Protein AF-A0A2C9CD76-F1 (afdb_monomer)

InterPro domains:
  IPR002686 Transposase IS200-like [PF01797] (1-68)
  IPR002686 Transposase IS200-like [SM01321] (1-68)
  IPR036515 Transposase IS200-like superfamily [G3DSA:3.30.70.1290] (1-81)
  IPR036515 Transposase IS200-like superfamily [SSF143422] (1-74)

Mean predicted aligned error: 4.5 Å

Foldseek 3Di:
DVLDADDDDDAPDPCRVVCVVVVVLVVVQVVVCVVVVHDDHSHPDRDDDDDDDDPVVVVVVLVVRQCVCCVVVVDVDGPDPPD

Sequence (83 aa):
MTNHIHILVTPEQEESLARGIGGTNLVYTQYINRKYKRSGRLWQSRFYSTIIEKMPYLWTVIRYIERNPVKDGLVKKAEPTCL

Structure (mmCIF, N/CA/C/O backbone):
data_AF-A0A2C9CD76-F1
#
_entry.id   AF-A0A2C9CD76-F1
#
loop_
_atom_site.group_PDB
_atom_site.id
_atom_site.type_symbol
_atom_site.label_atom_id
_atom_site.label_alt_id
_atom_site.label_comp_id
_atom_site.label_asym_id
_atom_site.label_entity_id
_atom_site.label_seq_id
_atom_site.pdbx_PDB_ins_code
_atom_site.Cartn_x
_atom_site.Cartn_y
_atom_site.Cartn_z
_atom_site.occupancy
_atom_site.B_iso_or_equiv
_atom_site.auth_seq_id
_atom_site.auth_comp_id
_atom_site.auth_asym_id
_atom_site.auth_atom_id
_atom_site.pdbx_PDB_model_num
ATOM 1 N N . MET A 1 1 ? -6.599 -8.158 -4.241 1.00 82.94 1 MET A N 1
ATOM 2 C CA . MET A 1 1 ? -7.163 -6.790 -4.237 1.00 82.94 1 MET A CA 1
ATOM 3 C C . MET A 1 1 ? -8.227 -6.530 -3.168 1.00 82.94 1 MET A C 1
ATOM 5 O O . MET A 1 1 ? -8.293 -5.407 -2.691 1.00 82.94 1 MET A O 1
ATOM 9 N N . THR A 1 2 ? -9.054 -7.495 -2.742 1.00 84.88 2 THR A N 1
ATOM 10 C CA . THR A 1 2 ? -10.066 -7.245 -1.678 1.00 84.88 2 THR A CA 1
ATOM 11 C C . THR A 1 2 ? -9.490 -7.199 -0.260 1.00 84.88 2 THR A C 1
ATOM 13 O O . THR A 1 2 ? -10.120 -6.665 0.648 1.00 84.88 2 THR A O 1
ATOM 16 N N . ASN A 1 3 ? -8.294 -7.760 -0.066 1.00 89.06 3 ASN A N 1
ATOM 17 C CA . ASN A 1 3 ? -7.627 -7.902 1.231 1.00 89.06 3 ASN A CA 1
ATOM 18 C C . ASN A 1 3 ? -6.183 -7.358 1.252 1.00 89.06 3 ASN A C 1
ATOM 20 O O . ASN A 1 3 ? -5.504 -7.472 2.268 1.00 89.06 3 ASN A O 1
ATOM 24 N N . HIS A 1 4 ? -5.704 -6.794 0.140 1.00 90.94 4 HIS A N 1
ATOM 25 C CA . HIS A 1 4 ? -4.373 -6.203 0.006 1.00 90.94 4 HIS A CA 1
ATOM 26 C C . HIS A 1 4 ? -4.351 -5.189 -1.142 1.00 90.94 4 HIS A C 1
ATOM 28 O O . HIS A 1 4 ? -5.185 -5.253 -2.049 1.00 90.94 4 HIS A O 1
ATOM 34 N N . ILE A 1 5 ? -3.361 -4.299 -1.116 1.00 91.69 5 ILE A N 1
ATOM 35 C CA . ILE A 1 5 ? -3.131 -3.262 -2.125 1.00 91.69 5 ILE A CA 1
ATOM 36 C C . ILE A 1 5 ? -1.751 -3.443 -2.764 1.00 91.69 5 ILE A C 1
ATOM 38 O O . ILE A 1 5 ? -0.823 -3.907 -2.103 1.00 91.69 5 ILE A O 1
ATOM 42 N N . HIS A 1 6 ? -1.622 -3.059 -4.034 1.00 93.00 6 HIS A N 1
ATOM 43 C CA . HIS A 1 6 ? -0.343 -2.946 -4.742 1.00 93.00 6 HIS A CA 1
ATOM 44 C C . HIS A 1 6 ? -0.118 -1.480 -5.095 1.00 93.00 6 HIS A C 1
ATOM 46 O O . HIS A 1 6 ? -1.052 -0.820 -5.544 1.00 93.00 6 HIS A O 1
ATOM 52 N N . ILE A 1 7 ? 1.095 -0.972 -4.885 1.00 92.81 7 ILE A N 1
ATOM 53 C CA . ILE A 1 7 ? 1.441 0.427 -5.156 1.00 92.81 7 ILE A CA 1
ATOM 54 C C . ILE A 1 7 ? 2.782 0.463 -5.890 1.00 92.81 7 ILE A C 1
ATOM 56 O O . ILE A 1 7 ? 3.725 -0.217 -5.487 1.00 92.81 7 ILE A O 1
ATOM 60 N N . LEU A 1 8 ? 2.858 1.265 -6.950 1.00 93.81 8 LEU A N 1
ATOM 61 C CA . LEU A 1 8 ? 4.088 1.598 -7.658 1.00 93.81 8 LEU A CA 1
ATOM 62 C C . LEU A 1 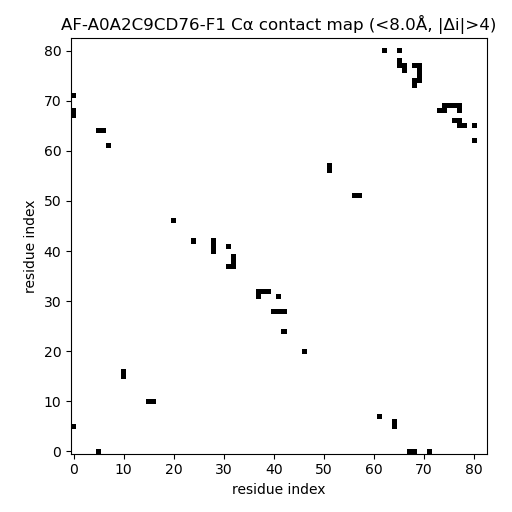8 ? 4.439 3.052 -7.343 1.00 93.81 8 LEU A C 1
ATOM 64 O O . LEU A 1 8 ? 3.649 3.947 -7.630 1.00 93.81 8 LEU A O 1
ATOM 68 N N . VAL A 1 9 ? 5.596 3.281 -6.725 1.00 93.44 9 VAL A N 1
ATOM 69 C CA . VAL A 1 9 ? 6.035 4.614 -6.288 1.00 93.44 9 VAL A CA 1
ATOM 70 C C . VAL A 1 9 ? 7.535 4.782 -6.477 1.00 93.44 9 VAL A C 1
ATOM 72 O O . VAL A 1 9 ? 8.285 3.809 -6.406 1.00 93.44 9 VAL A O 1
ATOM 75 N N . THR A 1 10 ? 7.960 6.032 -6.631 1.00 94.06 10 THR A N 1
ATOM 76 C CA . THR A 1 10 ? 9.363 6.438 -6.528 1.00 94.06 10 THR A CA 1
ATOM 77 C C . THR A 1 10 ? 9.542 7.157 -5.190 1.00 94.06 10 THR A C 1
ATOM 79 O O . THR A 1 10 ? 8.981 8.240 -5.024 1.00 94.06 10 THR A O 1
ATOM 82 N N . PRO A 1 11 ? 10.245 6.573 -4.203 1.00 93.88 11 PRO A N 1
ATOM 83 C CA . PRO A 1 11 ? 10.501 7.258 -2.943 1.00 93.88 11 PRO A CA 1
ATOM 84 C C . PRO A 1 11 ? 11.469 8.430 -3.156 1.00 93.88 11 PRO A C 1
ATOM 86 O O . PRO A 1 11 ? 12.442 8.307 -3.892 1.00 93.88 11 PRO A O 1
ATOM 89 N N . GLU A 1 12 ? 11.212 9.556 -2.489 1.00 95.25 12 GLU A N 1
ATOM 90 C CA . GLU A 1 12 ? 12.085 10.740 -2.566 1.00 95.25 12 GLU A CA 1
ATOM 91 C C . GLU A 1 12 ? 13.409 10.554 -1.809 1.00 95.25 12 GLU A C 1
ATOM 93 O O . GLU A 1 12 ? 14.437 11.087 -2.213 1.00 95.25 12 GLU A O 1
ATOM 98 N N . GLN A 1 13 ? 13.376 9.816 -0.695 1.00 96.44 13 GLN A N 1
ATOM 99 C CA . GLN A 1 13 ? 14.515 9.528 0.180 1.00 96.44 13 GLN A CA 1
ATOM 100 C C . GLN A 1 13 ? 14.466 8.059 0.616 1.00 96.44 13 GLN A C 1
ATOM 102 O O . GLN A 1 13 ? 13.418 7.412 0.514 1.00 9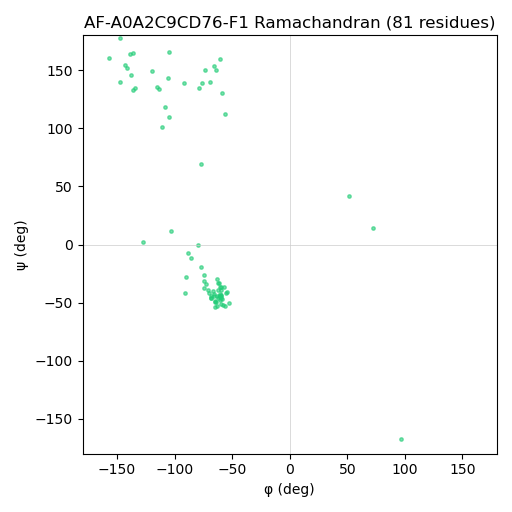6.44 13 GLN A O 1
ATOM 107 N N . GLU A 1 14 ? 15.578 7.543 1.138 1.00 93.19 14 GLU A N 1
ATOM 108 C CA . GLU A 1 14 ? 15.728 6.136 1.534 1.00 93.19 14 GLU A CA 1
ATOM 109 C C . GLU A 1 14 ? 14.642 5.687 2.531 1.00 93.19 14 GLU A C 1
ATOM 111 O O . GLU A 1 14 ? 14.023 4.632 2.364 1.00 93.19 14 GLU A O 1
ATOM 116 N N . GLU A 1 15 ? 14.300 6.527 3.511 1.00 95.50 15 GLU A N 1
ATOM 117 C CA . GLU A 1 15 ? 13.298 6.207 4.531 1.00 95.50 15 GLU A CA 1
ATOM 118 C C . GLU A 1 15 ? 11.859 6.569 4.130 1.00 95.50 15 GLU A C 1
ATOM 120 O O . GLU A 1 15 ? 10.912 6.212 4.848 1.00 95.50 15 GLU A O 1
ATOM 125 N N . SER A 1 16 ? 11.657 7.264 3.003 1.00 95.94 16 SER A N 1
ATOM 126 C CA . SER A 1 16 ? 10.342 7.790 2.609 1.00 95.94 16 SER A CA 1
ATOM 127 C C . SER A 1 16 ? 9.303 6.685 2.455 1.00 95.94 16 SER A C 1
ATOM 129 O O . SER A 1 16 ? 8.162 6.850 2.890 1.00 95.94 16 SER A O 1
ATOM 131 N N . LEU A 1 17 ? 9.692 5.529 1.907 1.00 94.56 17 LEU A N 1
ATOM 132 C CA . LEU A 1 17 ? 8.772 4.408 1.713 1.00 94.56 17 LEU A CA 1
ATOM 133 C C . LEU A 1 17 ? 8.269 3.852 3.053 1.00 94.56 17 LEU A C 1
ATOM 135 O O . LEU A 1 17 ? 7.063 3.704 3.264 1.00 94.56 17 LEU A O 1
ATOM 139 N N . ALA A 1 18 ? 9.191 3.583 3.981 1.00 94.31 18 ALA A N 1
ATOM 140 C CA . ALA A 1 18 ? 8.863 3.010 5.280 1.00 94.31 18 ALA A CA 1
ATOM 141 C C . ALA A 1 18 ? 8.016 3.967 6.128 1.00 94.31 18 ALA A C 1
ATOM 143 O O . ALA A 1 18 ? 7.023 3.548 6.733 1.00 94.31 18 ALA A O 1
ATOM 144 N N . ARG A 1 19 ? 8.372 5.257 6.134 1.00 95.81 19 ARG A N 1
ATOM 145 C CA . ARG A 1 19 ? 7.633 6.295 6.864 1.00 95.81 19 ARG A CA 1
ATOM 146 C C . ARG A 1 19 ? 6.260 6.551 6.249 1.00 95.81 19 ARG A C 1
ATOM 148 O O . ARG A 1 19 ? 5.273 6.587 6.983 1.00 95.81 19 ARG A O 1
ATOM 155 N N . GLY A 1 20 ? 6.187 6.677 4.925 1.00 95.44 20 GLY A N 1
ATOM 156 C CA . GLY A 1 20 ? 4.948 6.943 4.197 1.00 95.44 20 GLY A CA 1
ATOM 157 C C . GLY A 1 20 ? 3.926 5.820 4.357 1.00 95.44 20 GLY A C 1
ATOM 158 O O . GLY A 1 20 ? 2.799 6.065 4.797 1.00 95.44 20 GLY A O 1
ATOM 159 N N . ILE A 1 21 ? 4.323 4.572 4.083 1.00 95.25 21 ILE A N 1
ATOM 160 C CA . ILE A 1 21 ? 3.421 3.418 4.219 1.00 95.25 21 ILE A CA 1
ATOM 161 C C . ILE A 1 21 ? 3.084 3.164 5.691 1.00 95.25 21 ILE A C 1
ATOM 163 O O . ILE A 1 21 ? 1.919 2.952 6.028 1.00 95.25 21 ILE A O 1
ATOM 167 N N . GLY A 1 22 ? 4.075 3.215 6.588 1.00 95.12 22 GLY A N 1
ATOM 168 C CA . GLY A 1 22 ? 3.866 2.984 8.019 1.00 95.12 22 GLY A CA 1
ATOM 169 C C . GLY A 1 22 ? 2.889 3.984 8.644 1.00 95.12 22 GLY A C 1
ATOM 170 O O . GLY A 1 22 ? 1.940 3.580 9.321 1.00 95.12 22 GLY A O 1
ATOM 171 N N . GLY A 1 23 ? 3.077 5.278 8.368 1.00 96.00 23 GLY A N 1
ATOM 172 C CA . GLY A 1 23 ? 2.185 6.341 8.830 1.00 96.00 23 GLY A CA 1
ATOM 173 C C . GLY A 1 23 ? 0.770 6.203 8.266 1.00 96.00 23 GLY A C 1
ATOM 174 O 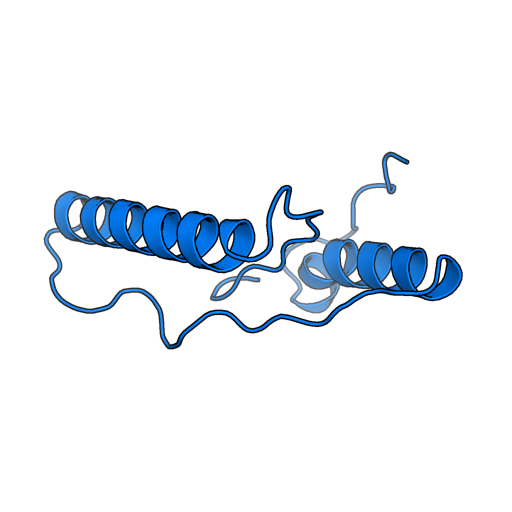O . GLY A 1 23 ? -0.200 6.234 9.025 1.00 96.00 23 GLY A O 1
ATOM 175 N N . THR A 1 24 ? 0.647 5.954 6.959 1.00 96.06 24 THR A N 1
ATOM 176 C CA . THR A 1 24 ? -0.653 5.742 6.296 1.00 96.06 24 THR A CA 1
ATOM 177 C C . THR A 1 24 ? -1.399 4.555 6.903 1.00 96.06 24 THR A C 1
ATOM 179 O O . THR A 1 24 ? -2.571 4.669 7.270 1.00 96.06 24 THR A O 1
ATOM 182 N N . ASN A 1 25 ? -0.711 3.428 7.098 1.00 96.00 25 ASN A N 1
ATOM 183 C CA . ASN A 1 25 ? -1.292 2.226 7.686 1.00 96.00 25 ASN A CA 1
ATOM 184 C C . ASN A 1 25 ? -1.771 2.455 9.123 1.00 96.00 25 ASN A C 1
ATOM 186 O O . ASN A 1 25 ? -2.833 1.941 9.496 1.00 96.00 25 ASN A O 1
ATOM 190 N N . LEU A 1 26 ? -1.019 3.223 9.919 1.00 96.38 26 LEU A N 1
ATOM 191 C CA . LEU A 1 26 ? -1.388 3.584 11.287 1.00 96.38 26 LEU A CA 1
ATOM 192 C C . LEU A 1 26 ? -2.652 4.448 11.311 1.00 96.38 26 LEU A C 1
ATOM 194 O O . LEU A 1 26 ? -3.621 4.088 11.985 1.00 96.38 26 LEU A O 1
ATOM 198 N N . VAL A 1 27 ? -2.660 5.548 10.555 1.00 97.75 27 VAL A N 1
ATOM 199 C CA . VAL A 1 27 ? -3.802 6.473 10.488 1.00 97.75 27 VAL A CA 1
ATOM 200 C C . VAL A 1 27 ? -5.050 5.744 9.989 1.00 97.75 27 VAL A C 1
ATOM 202 O O . VAL A 1 27 ? -6.121 5.869 10.588 1.00 97.75 27 VAL A O 1
ATOM 205 N N . TYR A 1 28 ? -4.917 4.903 8.961 1.00 97.06 28 TYR A N 1
ATOM 206 C CA . TYR A 1 28 ? -6.042 4.133 8.434 1.00 97.06 28 TYR A CA 1
ATOM 207 C C . TYR A 1 28 ? -6.561 3.086 9.429 1.00 97.06 28 TYR A C 1
ATOM 209 O O . TYR A 1 28 ? -7.772 2.947 9.606 1.00 97.06 28 TYR A O 1
ATOM 217 N N . THR A 1 29 ? -5.670 2.399 10.153 1.00 97.44 29 THR A N 1
ATOM 218 C CA . THR A 1 29 ? -6.067 1.468 11.225 1.00 97.44 29 THR A CA 1
ATOM 219 C C . THR A 1 29 ? -6.867 2.189 12.307 1.00 97.44 29 THR A C 1
ATOM 221 O O . THR A 1 29 ? -7.922 1.707 12.719 1.00 97.44 29 THR A O 1
ATOM 224 N N . GLN A 1 30 ? -6.403 3.364 12.746 1.00 98.12 30 GLN A N 1
ATOM 225 C CA . GLN A 1 30 ? -7.115 4.178 13.733 1.00 98.12 30 GLN A CA 1
ATOM 226 C C . GLN A 1 30 ? -8.489 4.616 13.219 1.00 98.12 30 GLN A C 1
ATOM 228 O O . GLN A 1 30 ? -9.472 4.510 13.953 1.00 98.12 30 GLN A O 1
ATOM 233 N N . TYR A 1 31 ? -8.572 5.065 11.964 1.00 98.31 31 TYR A N 1
ATOM 234 C CA . TYR A 1 31 ? -9.832 5.445 11.327 1.00 98.31 31 TYR A CA 1
ATOM 235 C C . TYR A 1 31 ? -10.837 4.287 11.308 1.00 98.31 31 TYR A C 1
ATOM 237 O O . TYR A 1 31 ? -11.959 4.447 11.786 1.00 98.31 31 TYR A O 1
ATOM 245 N N . ILE A 1 32 ? -10.435 3.112 10.816 1.00 98.12 32 ILE A N 1
ATOM 246 C CA . ILE A 1 32 ? -11.302 1.929 10.728 1.00 98.12 32 ILE A CA 1
ATOM 247 C C . ILE A 1 32 ? -11.741 1.464 12.119 1.00 98.12 32 ILE A C 1
ATOM 249 O O . ILE A 1 32 ? -12.928 1.219 12.338 1.00 98.12 32 ILE A O 1
ATOM 253 N N . ASN A 1 33 ? -10.818 1.407 13.080 1.00 98.44 33 ASN A N 1
ATOM 254 C CA . ASN A 1 33 ? -11.136 1.022 14.453 1.00 98.44 33 ASN A CA 1
ATOM 255 C C . ASN A 1 33 ? -12.153 1.979 15.092 1.00 98.44 33 ASN A C 1
ATOM 257 O O . ASN A 1 33 ? -13.141 1.522 15.665 1.00 98.44 33 ASN A O 1
ATOM 261 N N . ARG A 1 34 ? -11.985 3.297 14.920 1.00 98.31 34 ARG A N 1
ATOM 262 C CA . ARG A 1 34 ? -12.953 4.295 15.406 1.00 98.31 34 ARG A CA 1
ATOM 263 C C . ARG A 1 34 ? -14.303 4.174 14.699 1.00 98.31 34 ARG A C 1
ATOM 265 O O . ARG A 1 34 ? -15.331 4.113 15.367 1.00 98.31 34 ARG A O 1
ATOM 272 N N . LYS A 1 35 ? -14.304 4.103 13.365 1.00 98.44 35 LYS A N 1
ATOM 273 C CA . LYS A 1 35 ? -15.524 4.065 12.542 1.00 98.44 35 LYS A CA 1
ATOM 274 C C . LYS A 1 35 ? -16.398 2.854 12.849 1.00 98.44 35 LYS A C 1
ATOM 276 O O . LYS A 1 35 ? -17.613 2.989 12.942 1.00 98.44 35 LYS A O 1
ATOM 281 N N . TYR A 1 36 ? -15.786 1.687 13.017 1.00 98.19 36 TYR A N 1
ATOM 282 C CA . TYR A 1 36 ? -16.509 0.430 13.214 1.00 98.19 36 TYR A CA 1
ATOM 283 C C . TYR A 1 36 ? -16.514 -0.049 14.671 1.00 98.19 36 TYR A C 1
ATOM 285 O O . TYR A 1 36 ? -16.905 -1.185 14.922 1.00 98.19 36 TYR A O 1
ATOM 293 N N . LYS A 1 37 ? -16.091 0.793 15.629 1.00 98.06 37 LYS A N 1
ATOM 294 C CA . LYS A 1 37 ? -15.982 0.455 17.063 1.00 98.06 37 LYS A CA 1
ATOM 295 C C . LYS A 1 37 ? -15.197 -0.845 17.307 1.00 98.06 37 LYS A C 1
ATOM 297 O O . LYS A 1 37 ? -15.583 -1.684 18.117 1.00 98.06 37 LYS A O 1
ATOM 302 N N . ARG A 1 38 ? -14.098 -1.018 16.571 1.00 97.50 38 ARG A N 1
ATOM 303 C CA . ARG A 1 38 ? -13.181 -2.164 16.666 1.00 97.50 38 ARG A CA 1
ATOM 304 C C . ARG A 1 38 ? -11.894 -1.765 17.382 1.00 97.50 38 ARG A C 1
ATOM 306 O O . ARG A 1 38 ? -11.582 -0.586 17.527 1.00 97.50 38 ARG A O 1
ATOM 313 N N . SER A 1 39 ? -11.116 -2.759 17.788 1.00 95.81 39 SER A N 1
ATOM 314 C CA . SER A 1 39 ? -9.762 -2.591 18.311 1.00 95.81 39 SER A CA 1
ATOM 315 C C . SER A 1 39 ? -8.824 -3.639 17.704 1.00 95.81 39 SER A C 1
ATOM 317 O O . SER A 1 3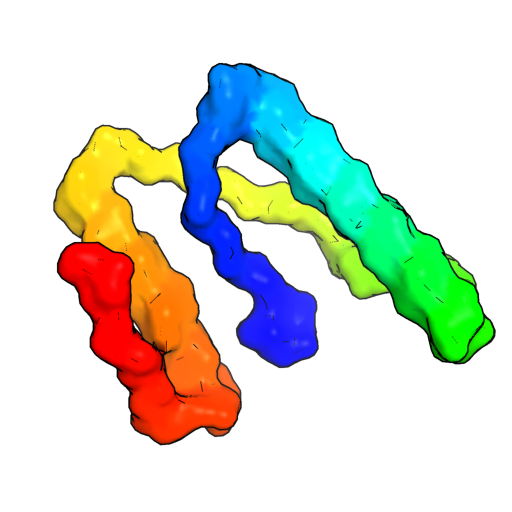9 ? -9.267 -4.621 17.105 1.00 95.81 39 SER A O 1
ATOM 319 N N . GLY A 1 40 ? -7.514 -3.417 17.836 1.00 95.38 40 GLY A N 1
ATOM 320 C CA . GLY A 1 40 ? -6.484 -4.328 17.337 1.00 95.38 40 GLY A CA 1
ATOM 321 C C . GLY A 1 40 ? -5.918 -3.955 15.965 1.00 95.38 40 GLY A C 1
ATOM 322 O O . GLY A 1 40 ? -6.075 -2.831 15.479 1.00 95.38 40 GLY A O 1
ATOM 323 N N . ARG A 1 41 ? -5.182 -4.904 15.374 1.00 94.38 41 ARG A N 1
ATOM 324 C CA . ARG A 1 41 ? -4.473 -4.728 14.098 1.00 94.38 41 ARG A CA 1
ATOM 325 C C . ARG A 1 41 ? -5.442 -4.845 12.924 1.00 94.38 41 ARG A C 1
ATOM 327 O O . ARG A 1 41 ? -6.236 -5.779 12.876 1.00 94.38 41 ARG A O 1
ATOM 334 N N . LEU A 1 42 ? -5.326 -3.928 11.964 1.00 95.12 42 LEU A N 1
ATOM 335 C CA . LEU A 1 42 ? -6.033 -4.014 10.684 1.00 95.12 42 LEU A CA 1
ATOM 336 C C . LEU A 1 42 ? -5.211 -4.755 9.621 1.00 95.12 42 LEU A C 1
ATOM 338 O O . LEU A 1 42 ? -5.750 -5.558 8.870 1.00 95.12 42 LEU A O 1
ATOM 342 N N . TRP A 1 43 ? -3.906 -4.485 9.566 1.00 94.69 43 TRP A N 1
ATOM 343 C CA . TRP A 1 43 ? -2.990 -5.054 8.579 1.00 94.69 43 TRP A CA 1
ATOM 344 C C . TRP A 1 43 ? -2.341 -6.340 9.094 1.00 94.69 43 TRP A C 1
ATOM 346 O O . TRP A 1 43 ? -1.939 -6.413 10.258 1.00 94.69 43 TRP A O 1
ATOM 356 N N . GLN A 1 44 ? -2.209 -7.341 8.220 1.00 92.25 44 GLN A N 1
ATOM 357 C CA . GLN A 1 44 ? -1.664 -8.655 8.574 1.00 92.25 44 GLN A CA 1
ATOM 358 C C . GLN A 1 44 ? -0.152 -8.617 8.853 1.00 92.25 44 GLN A C 1
ATOM 360 O O . GLN A 1 44 ? 0.322 -9.276 9.778 1.00 92.25 44 GLN A O 1
ATOM 365 N N . SER A 1 45 ? 0.607 -7.840 8.078 1.00 89.31 45 SER A N 1
ATOM 366 C CA . SER A 1 45 ? 2.069 -7.773 8.154 1.00 89.31 45 SER A CA 1
ATOM 367 C C . SER A 1 45 ? 2.597 -6.380 7.807 1.00 89.31 45 SER A C 1
ATOM 369 O O . SER A 1 45 ? 1.843 -5.475 7.443 1.00 89.31 45 SER A O 1
ATOM 371 N N . ARG A 1 46 ? 3.923 -6.212 7.899 1.00 88.88 46 ARG A N 1
ATOM 372 C CA . ARG A 1 46 ? 4.618 -5.093 7.247 1.00 88.88 46 ARG A CA 1
ATOM 373 C C . ARG A 1 46 ? 4.409 -5.167 5.730 1.00 88.88 46 ARG A C 1
ATOM 375 O O . ARG A 1 46 ? 4.072 -6.230 5.202 1.00 88.88 46 ARG A O 1
ATOM 382 N N . PHE A 1 47 ? 4.608 -4.038 5.052 1.00 92.12 47 PHE A N 1
ATOM 383 C CA . PHE A 1 47 ? 4.601 -4.014 3.594 1.00 92.12 47 PHE A CA 1
ATOM 384 C C . PHE A 1 47 ? 5.779 -4.820 3.039 1.00 92.12 47 PHE A C 1
ATOM 386 O O . PHE A 1 47 ? 6.814 -4.962 3.693 1.00 92.12 47 PHE A O 1
ATOM 393 N N . TYR A 1 48 ? 5.602 -5.332 1.827 1.00 93.00 48 TYR A N 1
ATOM 394 C CA . TYR A 1 48 ? 6.660 -5.932 1.029 1.00 93.00 48 TYR A CA 1
ATOM 395 C C . TYR A 1 48 ? 7.032 -4.966 -0.097 1.00 93.00 48 TYR A C 1
ATOM 397 O O . TYR A 1 48 ? 6.155 -4.288 -0.635 1.00 93.00 48 TYR A O 1
ATOM 405 N N . SER A 1 49 ? 8.315 -4.889 -0.442 1.00 93.06 49 SER A N 1
ATOM 406 C CA . SER A 1 49 ? 8.810 -4.003 -1.496 1.00 93.06 49 SER A CA 1
ATOM 407 C C . SER A 1 49 ? 9.851 -4.705 -2.359 1.00 93.06 49 SER A C 1
ATOM 409 O O . SER A 1 49 ? 10.655 -5.493 -1.863 1.00 93.06 49 SER A O 1
ATOM 411 N N . THR A 1 50 ? 9.863 -4.373 -3.648 1.00 92.69 50 THR A N 1
ATOM 412 C CA . THR A 1 50 ? 10.858 -4.838 -4.620 1.00 92.69 50 THR A CA 1
ATOM 413 C C . THR A 1 50 ? 11.294 -3.657 -5.477 1.00 92.69 50 THR A C 1
ATOM 415 O O . THR A 1 50 ? 10.449 -2.900 -5.950 1.00 92.69 50 THR A O 1
ATOM 418 N N . ILE A 1 51 ? 12.604 -3.501 -5.669 1.00 92.81 51 ILE A N 1
ATOM 419 C CA . ILE A 1 51 ? 13.174 -2.442 -6.509 1.00 92.81 51 ILE A CA 1
ATOM 420 C C . ILE A 1 51 ? 12.983 -2.810 -7.985 1.00 92.81 51 ILE A C 1
ATOM 422 O O . ILE A 1 51 ? 13.149 -3.963 -8.384 1.00 92.81 51 ILE A O 1
ATOM 426 N N . ILE A 1 52 ? 12.629 -1.818 -8.801 1.00 92.69 52 ILE A N 1
ATOM 427 C CA . ILE A 1 52 ? 12.474 -1.948 -10.252 1.00 92.69 52 ILE A CA 1
ATOM 428 C C . ILE A 1 52 ? 13.601 -1.149 -10.903 1.00 92.69 52 ILE A C 1
ATOM 430 O O . ILE A 1 52 ? 13.527 0.070 -10.990 1.00 92.69 52 ILE A O 1
ATOM 434 N N . GLU A 1 53 ? 14.648 -1.835 -11.357 1.00 85.81 53 GLU A N 1
ATOM 435 C CA . GLU A 1 53 ? 15.839 -1.169 -11.913 1.00 85.81 53 GLU A CA 1
ATOM 436 C C . GLU A 1 53 ? 15.761 -0.935 -13.430 1.00 85.81 53 GLU A C 1
ATOM 438 O O . GLU A 1 53 ? 16.386 -0.020 -13.957 1.00 85.81 53 GLU A O 1
ATOM 443 N N . LYS A 1 54 ? 15.015 -1.773 -14.166 1.00 87.88 54 LYS A N 1
ATOM 444 C CA . LYS A 1 54 ? 15.017 -1.778 -15.640 1.00 87.88 54 LYS A CA 1
ATOM 445 C C . LYS A 1 54 ? 13.674 -1.335 -16.216 1.00 87.88 54 LYS A C 1
ATOM 447 O O . LYS A 1 54 ? 12.632 -1.885 -15.862 1.00 87.88 54 LYS A O 1
ATOM 452 N N . MET A 1 55 ? 13.705 -0.441 -17.207 1.00 81.69 55 MET A N 1
ATOM 453 C CA . MET A 1 55 ? 12.502 0.068 -17.888 1.00 81.69 55 MET A CA 1
ATOM 454 C C . MET A 1 55 ? 11.579 -1.021 -18.472 1.00 81.69 55 MET A C 1
ATOM 456 O O . MET A 1 55 ? 10.365 -0.920 -18.300 1.00 81.69 55 MET A O 1
ATOM 460 N N . PRO A 1 56 ? 12.074 -2.109 -19.098 1.00 83.19 56 PRO A N 1
ATOM 461 C CA . PRO A 1 56 ? 11.191 -3.193 -19.544 1.00 83.19 56 PRO A CA 1
ATOM 462 C C . PRO A 1 56 ? 10.452 -3.901 -18.395 1.00 83.19 56 PRO A C 1
ATOM 464 O O . PRO A 1 56 ? 9.336 -4.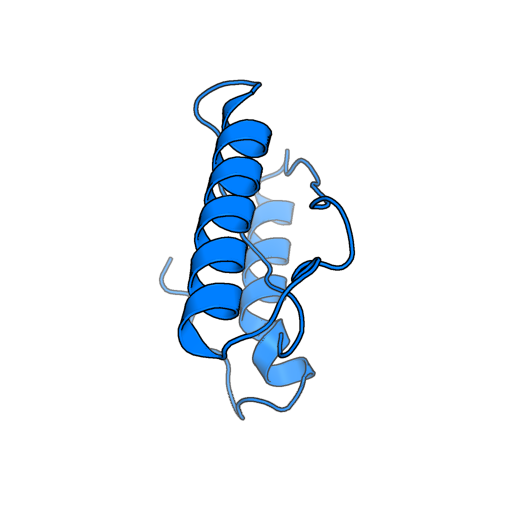400 -18.574 1.00 83.19 56 PRO A O 1
ATOM 467 N N . TYR A 1 57 ? 11.054 -3.936 -17.203 1.00 88.69 57 TYR A N 1
ATOM 468 C C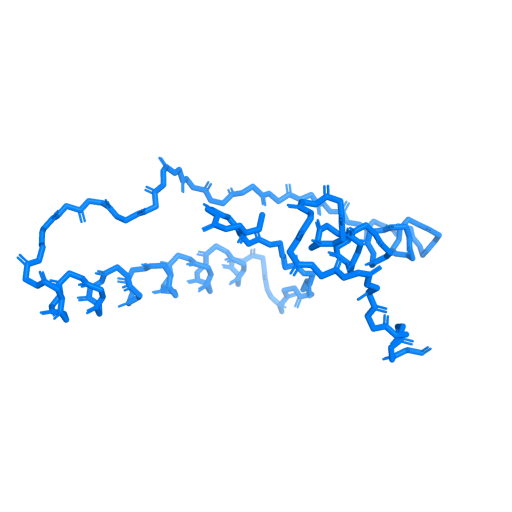A . TYR A 1 57 ? 10.442 -4.534 -16.020 1.00 88.69 5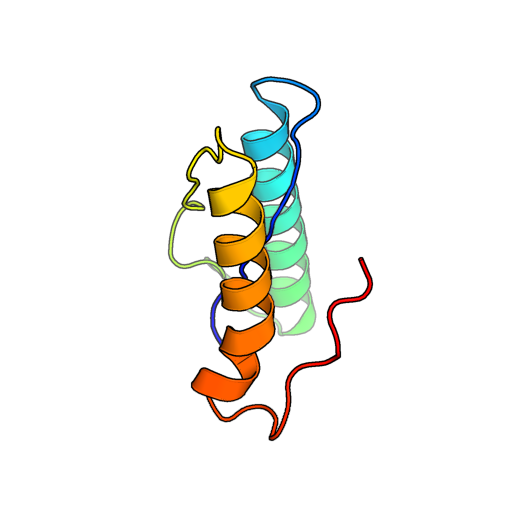7 TYR A CA 1
ATOM 469 C C . TYR A 1 57 ? 9.331 -3.640 -15.456 1.00 88.69 57 TYR A C 1
ATOM 471 O O . TYR A 1 57 ? 8.268 -4.150 -15.104 1.00 88.69 57 TYR A O 1
ATOM 479 N N . LEU A 1 58 ? 9.511 -2.313 -15.495 1.00 91.25 58 LEU A N 1
ATOM 480 C CA . LEU A 1 58 ? 8.496 -1.333 -15.093 1.00 91.25 58 LEU A CA 1
ATOM 481 C C . LEU A 1 58 ? 7.155 -1.560 -15.807 1.00 91.25 58 LEU A C 1
ATOM 483 O O . LEU A 1 58 ? 6.122 -1.705 -15.156 1.00 91.25 58 LEU A O 1
ATOM 487 N N . TRP A 1 59 ? 7.171 -1.691 -17.136 1.00 90.31 59 TRP A N 1
ATOM 488 C CA . TRP A 1 59 ? 5.955 -1.941 -17.920 1.00 90.31 59 TRP A CA 1
ATOM 489 C C . TRP A 1 59 ? 5.261 -3.254 -17.565 1.00 90.31 59 TRP A C 1
ATOM 491 O O . TRP A 1 59 ? 4.036 -3.365 -17.634 1.00 90.31 59 TRP A O 1
ATOM 501 N N . THR A 1 60 ? 6.040 -4.264 -17.189 1.00 90.75 60 THR A N 1
ATOM 502 C CA . THR A 1 60 ? 5.498 -5.550 -16.749 1.00 90.75 60 THR A CA 1
ATOM 503 C C . THR A 1 60 ? 4.810 -5.414 -15.395 1.00 90.75 60 THR A C 1
ATOM 505 O O . THR A 1 60 ? 3.707 -5.934 -15.231 1.00 90.75 60 THR A O 1
ATOM 508 N N . VAL A 1 61 ? 5.403 -4.660 -14.466 1.00 92.56 61 VAL A N 1
ATOM 509 C CA . VAL A 1 61 ? 4.808 -4.381 -13.152 1.00 92.56 61 VAL A CA 1
ATOM 510 C C . VAL A 1 61 ? 3.536 -3.544 -13.279 1.00 92.56 61 VAL A C 1
ATOM 512 O O . VAL A 1 61 ? 2.528 -3.902 -12.677 1.00 92.56 61 VAL A O 1
ATOM 515 N N . ILE A 1 62 ? 3.534 -2.495 -14.107 1.00 91.75 62 ILE A N 1
ATOM 516 C CA . ILE A 1 62 ? 2.336 -1.673 -14.352 1.00 91.75 62 ILE A CA 1
ATOM 517 C C . ILE A 1 62 ? 1.186 -2.553 -14.853 1.00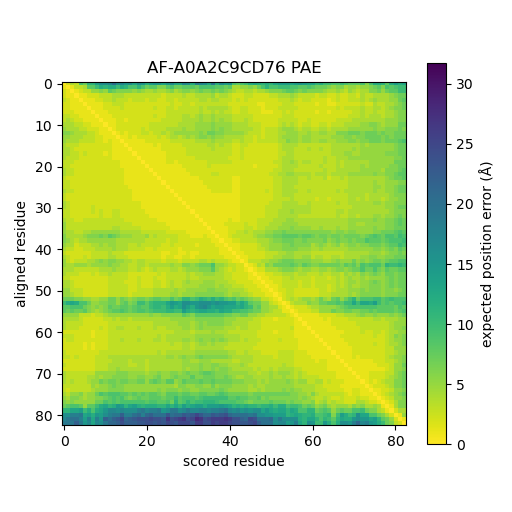 91.75 62 ILE A C 1
ATOM 519 O O . ILE A 1 62 ? 0.118 -2.592 -14.244 1.00 91.75 62 ILE A O 1
ATOM 523 N N . ARG A 1 63 ? 1.424 -3.349 -15.906 1.00 90.69 63 ARG A N 1
ATOM 524 C CA . ARG A 1 63 ? 0.408 -4.277 -16.430 1.00 90.69 63 ARG A CA 1
ATOM 525 C C . ARG A 1 63 ? -0.051 -5.290 -15.388 1.00 90.69 63 ARG A C 1
ATOM 527 O O . ARG A 1 63 ? -1.217 -5.671 -15.396 1.00 90.69 63 ARG A O 1
ATOM 534 N N . TYR A 1 64 ? 0.851 -5.765 -14.535 1.00 90.94 64 TYR A N 1
ATOM 535 C CA . TYR A 1 64 ? 0.505 -6.693 -13.466 1.00 90.94 64 TYR A CA 1
ATOM 536 C C . TYR A 1 64 ? -0.453 -6.051 -12.456 1.00 90.94 64 TYR A C 1
ATOM 538 O O . TYR A 1 64 ? -1.494 -6.638 -12.164 1.00 90.94 64 TYR A O 1
ATOM 546 N N . ILE A 1 65 ? -0.137 -4.844 -11.972 1.00 92.38 65 ILE A N 1
ATOM 547 C CA . ILE A 1 65 ? -0.955 -4.114 -10.994 1.00 92.38 65 ILE A CA 1
ATOM 548 C C . ILE A 1 65 ? -2.361 -3.866 -11.552 1.00 92.38 65 ILE A C 1
ATOM 550 O O . ILE A 1 65 ? -3.336 -4.276 -10.923 1.00 92.38 65 ILE A O 1
ATOM 554 N N . GLU A 1 66 ? -2.459 -3.308 -12.760 1.00 90.88 66 GLU A N 1
ATOM 555 C CA . GLU A 1 66 ? -3.737 -2.995 -13.421 1.00 90.88 66 GLU A CA 1
ATOM 556 C C . GLU A 1 66 ? -4.597 -4.236 -13.694 1.00 90.88 66 GLU A C 1
ATOM 558 O O . GLU A 1 66 ? -5.827 -4.197 -13.650 1.00 90.88 66 GLU A O 1
ATOM 563 N N . ARG A 1 67 ? -3.966 -5.383 -13.973 1.00 91.69 67 ARG A N 1
ATOM 564 C CA . ARG A 1 67 ? -4.684 -6.630 -14.280 1.00 91.69 67 ARG A CA 1
ATOM 565 C C . ARG A 1 67 ? -5.080 -7.428 -13.043 1.00 91.69 67 ARG A C 1
ATOM 567 O O . ARG A 1 67 ? -5.878 -8.355 -13.185 1.00 91.69 67 ARG A O 1
ATOM 574 N N . ASN A 1 68 ? -4.577 -7.102 -11.851 1.00 92.06 68 ASN A N 1
ATOM 575 C CA . ASN A 1 68 ? -4.924 -7.842 -10.635 1.00 92.06 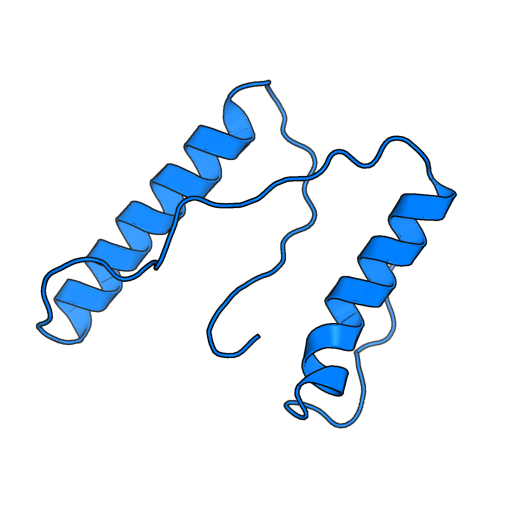68 ASN A CA 1
ATOM 576 C C . ASN A 1 68 ? -6.429 -7.819 -10.320 1.00 92.06 68 ASN A C 1
ATOM 578 O O . ASN A 1 68 ? -6.970 -8.889 -10.061 1.00 92.06 68 ASN A O 1
ATOM 582 N N . PRO A 1 69 ? -7.152 -6.685 -10.412 1.00 91.56 69 PRO A N 1
ATOM 583 C CA . PRO A 1 69 ? -8.605 -6.678 -10.246 1.00 91.56 69 PRO A CA 1
ATOM 584 C C . PRO A 1 69 ? -9.347 -7.605 -11.220 1.00 91.56 69 PRO A C 1
ATOM 586 O O . PRO A 1 69 ? -10.319 -8.245 -10.825 1.00 91.56 69 PRO A O 1
ATOM 589 N N . VAL A 1 70 ? -8.883 -7.715 -12.472 1.00 92.94 70 VAL A N 1
ATOM 590 C CA . VAL A 1 70 ? -9.458 -8.643 -13.466 1.00 92.94 70 VAL A CA 1
ATOM 591 C C . VAL A 1 70 ? -9.169 -10.089 -13.080 1.00 92.94 70 VAL A C 1
ATOM 593 O O . VAL A 1 70 ? -10.063 -10.930 -13.108 1.00 92.94 70 VAL A O 1
ATOM 596 N N . LYS A 1 71 ? -7.923 -10.376 -12.693 1.00 91.06 71 LYS A N 1
ATOM 597 C CA . LYS A 1 71 ? -7.490 -11.705 -12.246 1.00 91.06 71 LYS A CA 1
ATOM 598 C C . LYS A 1 71 ? -8.256 -12.170 -11.001 1.00 91.06 71 LYS A C 1
ATOM 600 O O . LYS A 1 71 ? -8.596 -13.344 -10.914 1.00 91.06 71 LYS A O 1
ATOM 605 N N . ASP A 1 72 ? -8.560 -11.249 -10.090 1.00 91.88 72 ASP A N 1
ATOM 606 C CA . ASP A 1 72 ? -9.354 -11.489 -8.880 1.00 91.88 72 ASP A CA 1
ATOM 607 C C . ASP A 1 72 ? -10.874 -11.515 -9.156 1.00 91.88 72 ASP A C 1
ATOM 609 O O . ASP A 1 72 ? -11.664 -11.693 -8.231 1.00 91.88 72 ASP A O 1
ATOM 613 N N . GLY A 1 73 ? -11.307 -11.316 -10.408 1.00 91.56 73 GLY A N 1
ATOM 614 C CA . GLY A 1 73 ? -12.718 -11.341 -10.803 1.00 91.56 73 GLY A CA 1
ATOM 615 C C . GLY A 1 73 ? -13.542 -10.134 -10.338 1.00 91.56 73 GLY A C 1
ATOM 616 O O . GLY A 1 73 ? -14.768 -10.182 -10.395 1.00 91.56 73 GLY A O 1
ATOM 617 N N . LEU A 1 74 ? -12.899 -9.050 -9.889 1.00 90.00 74 LEU A N 1
ATOM 618 C CA . LEU A 1 74 ? -13.579 -7.843 -9.399 1.00 90.00 74 LEU A CA 1
ATOM 619 C C . LEU A 1 74 ? -14.169 -6.999 -10.529 1.00 90.00 74 LEU A C 1
ATOM 621 O O . LEU A 1 74 ? -15.190 -6.340 -10.344 1.00 90.00 74 LEU A O 1
ATOM 625 N N . VAL A 1 75 ? -13.529 -7.013 -11.698 1.00 92.56 75 VAL A N 1
ATOM 626 C CA . VAL A 1 75 ? -13.960 -6.282 -12.895 1.00 92.56 75 VAL A CA 1
ATOM 627 C C . VAL A 1 75 ? -13.726 -7.125 -14.147 1.00 92.56 75 VAL A C 1
ATOM 629 O O . VAL A 1 75 ? -12.814 -7.948 -14.196 1.00 92.56 75 VAL A O 1
ATOM 632 N N . LYS A 1 76 ? -14.530 -6.906 -15.195 1.00 92.50 76 LYS A N 1
ATOM 633 C CA . LYS A 1 76 ? -14.403 -7.642 -16.470 1.00 92.50 76 LYS A CA 1
ATOM 634 C C . LYS A 1 76 ? -13.203 -7.198 -17.311 1.00 92.50 76 LYS A C 1
ATOM 636 O O . LYS A 1 76 ? -12.720 -7.962 -18.141 1.00 92.50 76 LYS A O 1
ATOM 641 N N . LYS A 1 77 ? -12.751 -5.956 -17.138 1.00 90.50 77 LYS A N 1
ATOM 642 C CA . LYS A 1 77 ? -11.673 -5.351 -17.923 1.00 90.50 77 LYS A CA 1
ATOM 643 C C . LYS A 1 77 ? -10.895 -4.377 -17.041 1.00 90.50 77 LYS A C 1
ATOM 645 O O . LYS A 1 77 ? -11.507 -3.665 -16.253 1.00 90.50 77 LYS A O 1
ATOM 650 N N . ALA A 1 78 ? -9.573 -4.371 -17.186 1.00 87.12 78 ALA A N 1
ATOM 651 C CA . ALA A 1 78 ? -8.722 -3.328 -16.627 1.00 87.12 78 ALA A CA 1
ATOM 652 C C . ALA A 1 78 ? -8.886 -2.052 -17.463 1.00 87.12 78 ALA A C 1
ATOM 654 O O . ALA A 1 78 ? -9.162 -2.137 -18.668 1.00 87.12 78 ALA A O 1
ATOM 655 N N . GLU A 1 79 ? -8.715 -0.885 -16.849 1.00 79.75 79 GLU A N 1
ATOM 656 C CA . GLU A 1 79 ? -8.672 0.354 -17.620 1.00 79.75 79 GLU A CA 1
ATOM 657 C C . GLU A 1 79 ? -7.450 0.356 -18.559 1.00 79.75 79 GLU A C 1
ATOM 659 O O . GLU A 1 79 ? -6.444 -0.311 -18.284 1.00 79.75 79 GLU A O 1
ATOM 664 N N . PRO A 1 80 ? -7.532 1.028 -19.722 1.00 72.44 80 PRO A N 1
ATOM 665 C CA . PRO A 1 80 ? -6.359 1.233 -20.558 1.00 72.44 80 PRO A CA 1
ATOM 666 C C . PRO A 1 80 ? -5.316 1.992 -19.739 1.00 72.44 80 PRO A C 1
ATOM 668 O O . PRO A 1 80 ? -5.645 3.000 -19.124 1.00 72.44 80 PRO A O 1
ATOM 671 N N . THR A 1 81 ? -4.074 1.508 -19.719 1.00 68.25 81 THR A N 1
ATOM 672 C CA . THR A 1 81 ? -2.986 2.180 -19.009 1.00 68.25 81 THR A CA 1
ATOM 673 C C . THR A 1 81 ? -2.863 3.614 -19.528 1.00 68.25 81 THR A C 1
ATOM 675 O O . THR A 1 81 ? -2.506 3.815 -20.685 1.00 68.25 81 THR A O 1
ATOM 678 N N . CYS A 1 82 ? -3.186 4.595 -18.686 1.00 55.53 82 CYS A N 1
ATOM 679 C CA . CYS A 1 82 ? -2.998 6.017 -18.965 1.00 55.53 82 CYS A CA 1
ATOM 680 C C . CYS A 1 82 ? -1.515 6.380 -18.784 1.00 55.53 82 CYS A C 1
ATOM 682 O O . CYS A 1 82 ? -1.154 7.029 -17.805 1.00 55.53 82 CYS A O 1
ATOM 684 N N . LEU A 1 83 ? -0.654 5.896 -19.681 1.00 54.41 83 LEU A N 1
ATOM 685 C CA . LEU A 1 83 ? 0.743 6.318 -19.821 1.00 54.41 83 LEU A CA 1
ATOM 686 C C . LEU A 1 83 ? 1.094 6.440 -21.301 1.00 54.41 83 LEU A C 1
ATOM 688 O O . LEU A 1 83 ? 0.743 5.505 -22.056 1.00 54.41 83 LEU A O 1
#

Secondary structure (DSSP, 8-state):
--S--------SSTTHHHHHHHHHHHHHHHHHHHHTT--S-SSSS--------SHHHHHHHHHHHHHHHHHTTS-SSPPP---

Solvent-accessible surface area (backbone atoms only — not comparable to full-atom values): 5523 Å² total; per-residue (Å²): 106,95,89,51,87,85,85,89,81,82,64,92,47,91,59,42,53,60,52,51,51,51,51,51,54,50,55,49,37,52,49,51,22,63,75,68,75,49,82,82,82,76,69,94,66,80,87,83,88,79,88,79,89,47,74,78,55,46,58,52,50,53,54,50,60,55,39,42,43,35,76,73,65,76,38,98,65,55,78,79,77,93,120

Radius of gyration: 15.49 Å; Cα contacts (8 Å, |Δi|>4): 34; chains: 1; bounding box: 32×22×39 Å

Organism: Kuenenia stuttgartiensis (NCBI:txid174633)

pLDDT: mean 91.38, std 7.72, range [54.41, 98.44]